Protein AF-X1TP13-F1 (afdb_monomer)

Structure (mmCIF, N/CA/C/O backbone):
data_AF-X1TP13-F1
#
_entry.id   AF-X1TP13-F1
#
loop_
_atom_site.group_PDB
_atom_site.id
_atom_site.type_symbol
_atom_site.label_atom_id
_atom_site.label_alt_id
_atom_site.label_comp_id
_atom_site.label_asym_id
_atom_site.label_entity_id
_atom_site.label_seq_id
_atom_site.pdbx_PDB_ins_code
_atom_site.Cartn_x
_atom_site.Cartn_y
_atom_site.Cartn_z
_atom_site.occupancy
_atom_site.B_iso_or_equiv
_atom_site.auth_seq_id
_atom_site.auth_comp_id
_atom_site.auth_asym_id
_atom_site.auth_atom_id
_atom_site.pdbx_PDB_model_num
ATOM 1 N N . ASP A 1 1 ? 16.920 3.500 4.013 1.00 53.44 1 ASP A N 1
ATOM 2 C CA . ASP A 1 1 ? 15.470 3.740 3.874 1.00 53.44 1 ASP A CA 1
ATOM 3 C C . ASP A 1 1 ? 14.947 3.110 2.590 1.00 53.44 1 ASP A C 1
ATOM 5 O O . ASP A 1 1 ? 14.949 3.748 1.550 1.00 53.44 1 ASP A O 1
ATOM 9 N N . ASN A 1 2 ? 14.559 1.829 2.645 1.00 81.25 2 ASN A N 1
ATOM 10 C CA . ASN A 1 2 ? 14.234 1.011 1.458 1.00 81.25 2 ASN A CA 1
ATOM 11 C C . ASN A 1 2 ? 12.733 0.705 1.351 1.00 81.25 2 ASN A C 1
ATOM 13 O O . ASN A 1 2 ? 12.331 -0.344 0.851 1.00 81.25 2 ASN A O 1
ATOM 17 N N . TYR A 1 3 ? 11.900 1.593 1.885 1.00 79.12 3 TYR A N 1
ATOM 18 C CA . TYR A 1 3 ? 10.458 1.411 1.857 1.00 79.12 3 TYR A CA 1
ATOM 19 C C . TYR A 1 3 ? 9.889 1.945 0.550 1.00 79.12 3 TYR A C 1
ATOM 21 O O . TYR A 1 3 ? 10.177 3.068 0.138 1.00 79.12 3 TYR A O 1
ATOM 29 N N . ILE A 1 4 ? 9.051 1.133 -0.082 1.00 82.69 4 ILE A N 1
ATOM 30 C CA . ILE A 1 4 ? 8.275 1.533 -1.250 1.00 82.69 4 ILE A CA 1
ATOM 31 C C . ILE A 1 4 ? 6.987 2.184 -0.741 1.00 82.69 4 ILE A C 1
ATOM 33 O O . ILE A 1 4 ? 6.300 1.622 0.114 1.00 82.69 4 ILE A O 1
ATOM 37 N N . LYS A 1 5 ? 6.651 3.369 -1.259 1.00 86.69 5 LYS A N 1
ATOM 38 C CA . LYS A 1 5 ? 5.359 4.007 -0.982 1.00 86.69 5 LYS A CA 1
ATOM 39 C C . LYS A 1 5 ? 4.275 3.314 -1.804 1.00 86.69 5 LYS A C 1
ATOM 41 O O . LYS A 1 5 ? 4.373 3.255 -3.031 1.00 86.69 5 LYS A O 1
ATOM 46 N N . VAL A 1 6 ? 3.252 2.810 -1.117 1.00 89.12 6 VAL A N 1
ATOM 47 C CA . VAL A 1 6 ? 2.085 2.176 -1.736 1.00 89.12 6 VAL A CA 1
ATOM 48 C C . VAL A 1 6 ? 0.842 3.001 -1.421 1.00 89.12 6 VAL A C 1
ATOM 50 O O . VAL A 1 6 ? 0.578 3.312 -0.260 1.00 89.12 6 VAL A O 1
ATOM 53 N N . TYR A 1 7 ? 0.084 3.354 -2.454 1.00 91.44 7 TYR A N 1
ATOM 54 C CA . TYR A 1 7 ? -1.141 4.141 -2.356 1.00 91.44 7 TYR A CA 1
ATOM 55 C C . TYR A 1 7 ? -2.362 3.243 -2.564 1.00 91.44 7 TYR A C 1
ATOM 57 O O . TYR A 1 7 ? -2.376 2.405 -3.461 1.00 91.44 7 TYR A O 1
ATOM 65 N N . THR A 1 8 ? -3.407 3.436 -1.761 1.00 92.75 8 THR A N 1
ATOM 66 C CA . THR A 1 8 ? -4.714 2.788 -1.942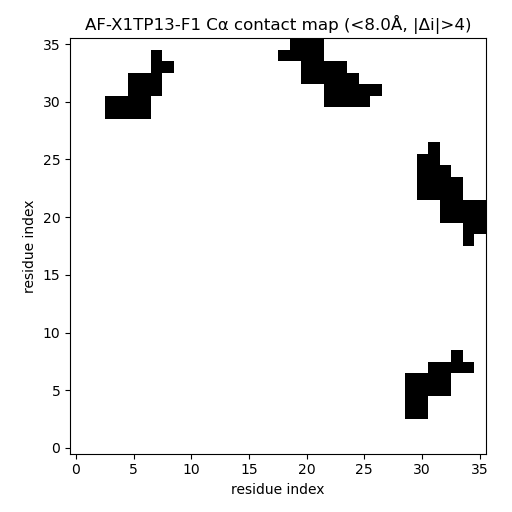 1.00 92.75 8 THR A CA 1
ATOM 67 C C . THR A 1 8 ? -5.808 3.829 -1.761 1.00 92.75 8 THR A C 1
ATOM 69 O O . THR A 1 8 ? -5.731 4.672 -0.865 1.00 92.75 8 THR A O 1
ATOM 72 N N . LYS A 1 9 ? -6.856 3.7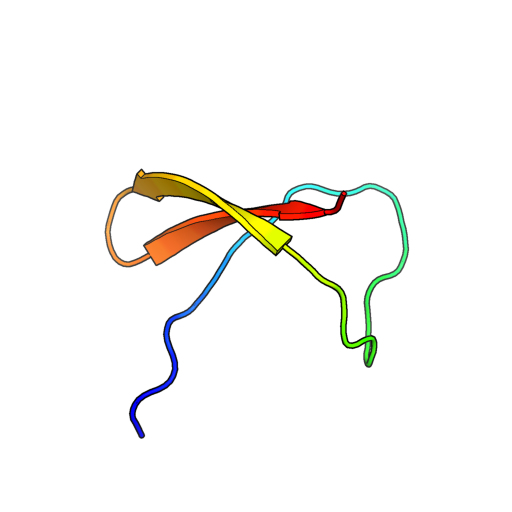76 -2.583 1.00 90.62 9 LYS A N 1
ATOM 73 C CA . LYS A 1 9 ? -8.059 4.587 -2.371 1.00 90.62 9 LYS A CA 1
ATOM 74 C C . LYS A 1 9 ? -9.043 3.782 -1.526 1.00 90.62 9 LYS A C 1
ATOM 76 O O . LYS A 1 9 ? -9.401 2.671 -1.895 1.00 90.62 9 LYS A O 1
ATOM 81 N N . SER A 1 10 ? -9.478 4.324 -0.393 1.00 89.00 10 SER A N 1
ATOM 82 C CA . SER A 1 10 ? -10.437 3.664 0.498 1.00 89.00 10 SER A CA 1
ATOM 83 C C . SER A 1 10 ? -11.276 4.696 1.241 1.00 89.00 10 SER A C 1
ATOM 85 O O . SER A 1 10 ? -10.772 5.752 1.608 1.00 89.00 10 SER A O 1
ATOM 87 N N . ASN A 1 11 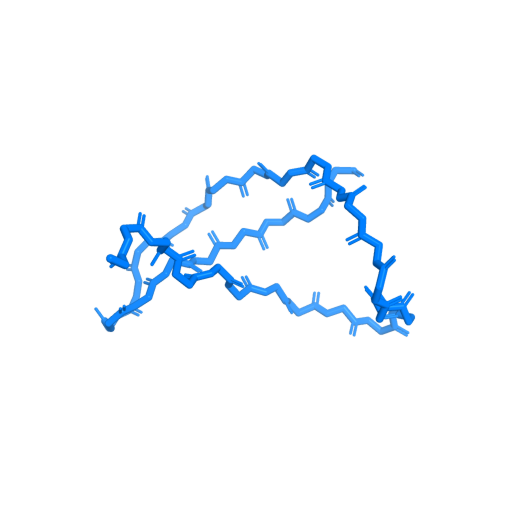? -12.540 4.361 1.498 1.00 93.25 11 ASN A N 1
ATOM 88 C CA . ASN A 1 11 ? -13.418 5.133 2.385 1.00 93.25 11 ASN A CA 1
ATOM 89 C C . ASN A 1 11 ? -13.368 4.620 3.840 1.00 93.25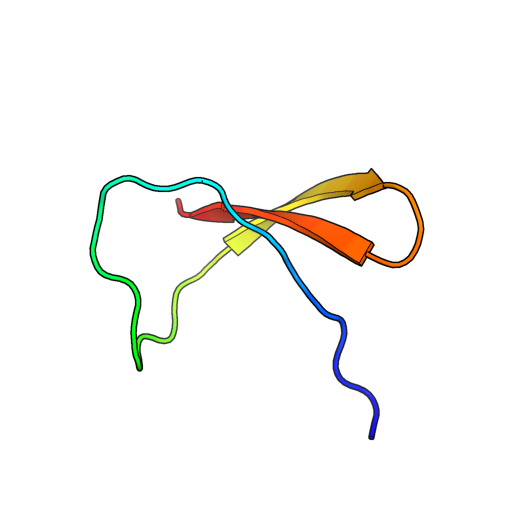 11 ASN A C 1
ATOM 91 O O . ASN A 1 11 ? -14.130 5.082 4.684 1.00 93.25 11 ASN A O 1
ATOM 95 N N . LYS A 1 12 ? -12.520 3.624 4.132 1.00 91.50 12 LYS A N 1
ATOM 96 C CA . LYS A 1 12 ? -12.326 3.049 5.471 1.00 91.50 12 LYS A CA 1
ATOM 97 C C . LYS A 1 12 ? -11.152 3.737 6.170 1.00 91.50 12 LYS A C 1
ATOM 99 O O . LYS A 1 12 ? -10.180 4.095 5.512 1.00 91.50 12 LYS A O 1
ATOM 104 N N . ASP A 1 13 ? -11.194 3.833 7.498 1.00 92.50 13 ASP A N 1
ATOM 105 C CA . ASP A 1 13 ? -10.038 4.278 8.284 1.00 92.50 13 ASP A CA 1
ATOM 106 C C . ASP A 1 13 ? -8.968 3.174 8.357 1.00 92.50 13 ASP A C 1
ATOM 108 O O . ASP A 1 13 ? -9.195 2.084 8.906 1.00 92.50 13 ASP A O 1
ATOM 112 N N . LEU A 1 14 ? -7.806 3.463 7.768 1.00 90.38 14 LEU A N 1
ATOM 113 C CA . LEU A 1 14 ? -6.653 2.565 7.657 1.00 90.38 14 LEU A CA 1
ATOM 114 C C . LEU A 1 14 ? -5.477 2.994 8.547 1.00 90.38 14 LEU A C 1
ATOM 116 O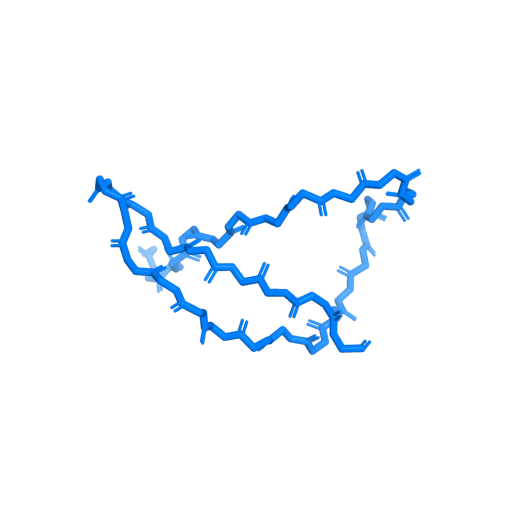 O . LEU A 1 14 ? -4.416 2.371 8.5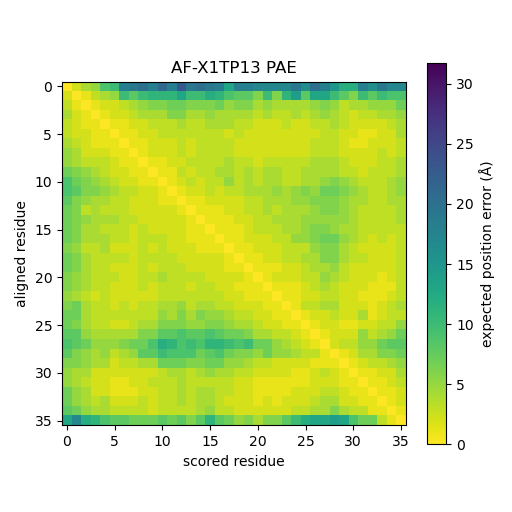03 1.00 90.38 14 LEU A O 1
ATOM 120 N N . THR A 1 15 ? -5.648 4.044 9.353 1.00 92.12 15 THR A N 1
ATOM 121 C CA . THR A 1 15 ? -4.580 4.593 10.192 1.00 92.12 15 THR A CA 1
ATOM 122 C C . THR A 1 15 ? -4.056 3.524 11.153 1.00 92.12 15 THR A C 1
ATOM 124 O O . THR A 1 15 ? -4.833 2.862 11.840 1.00 92.12 15 THR A O 1
ATOM 127 N N . ASN A 1 16 ? -2.731 3.351 11.205 1.00 93.25 16 ASN A N 1
ATOM 128 C CA . ASN A 1 16 ? -2.040 2.398 12.085 1.00 93.25 16 ASN A CA 1
ATOM 129 C C . ASN A 1 16 ? -2.448 0.920 11.909 1.00 93.25 16 ASN A C 1
ATOM 131 O O . ASN A 1 16 ? -2.380 0.143 12.862 1.00 93.25 16 ASN A O 1
ATOM 135 N N . LYS A 1 17 ? -2.858 0.506 10.703 1.00 90.31 17 LYS A N 1
ATOM 136 C CA . LYS A 1 17 ? -3.176 -0.898 10.395 1.00 90.31 17 LYS A CA 1
ATOM 137 C C . LYS A 1 17 ? -2.172 -1.489 9.411 1.00 90.31 17 LYS A C 1
ATOM 139 O O . LYS A 1 17 ? -1.887 -0.893 8.377 1.00 90.31 17 LYS A O 1
ATOM 144 N N . LEU A 1 18 ? -1.682 -2.692 9.712 1.00 91.19 18 LEU A N 1
ATOM 145 C CA . LEU A 1 18 ? -0.911 -3.506 8.773 1.00 91.19 18 LEU A CA 1
ATOM 146 C C . LEU A 1 18 ? -1.868 -4.450 8.050 1.00 91.19 18 LEU A C 1
ATOM 148 O O . LEU A 1 18 ? -2.517 -5.283 8.679 1.00 91.19 18 LEU A O 1
ATOM 152 N N . LEU A 1 19 ? -1.975 -4.287 6.736 1.00 89.44 19 LEU A N 1
ATOM 153 C CA . LEU A 1 19 ? -2.897 -5.037 5.892 1.00 89.44 19 LEU A CA 1
ATOM 154 C C . LEU A 1 19 ? -2.128 -5.672 4.742 1.00 89.44 19 LEU A C 1
ATOM 156 O O . LEU A 1 19 ? -1.184 -5.081 4.215 1.00 89.44 19 LEU A O 1
ATOM 160 N N . LEU A 1 20 ? -2.553 -6.870 4.344 1.00 91.00 20 LEU A N 1
ATOM 161 C CA . LEU A 1 20 ? -2.081 -7.469 3.107 1.00 91.00 20 LEU A CA 1
ATOM 162 C C . LEU A 1 20 ? -2.617 -6.637 1.938 1.00 91.00 20 LEU A C 1
ATOM 164 O O . LEU A 1 20 ? -3.817 -6.378 1.850 1.00 91.00 20 LEU A O 1
ATOM 168 N N . VAL A 1 21 ? -1.721 -6.226 1.048 1.00 90.31 21 VAL A N 1
ATOM 169 C CA . VAL A 1 21 ? -2.070 -5.453 -0.144 1.00 90.31 21 VAL A CA 1
ATOM 170 C C . VAL A 1 21 ? -1.584 -6.170 -1.389 1.00 90.31 21 VAL A C 1
ATOM 172 O O . VAL A 1 21 ? -0.484 -6.726 -1.417 1.00 90.31 21 VAL A O 1
ATOM 175 N N . LYS A 1 22 ? -2.404 -6.140 -2.437 1.00 92.81 22 LYS A N 1
ATOM 176 C CA . LYS A 1 22 ? -2.019 -6.593 -3.770 1.00 92.81 22 LYS A CA 1
ATOM 177 C C . LYS A 1 22 ? -1.557 -5.385 -4.572 1.00 92.81 22 LYS A C 1
ATOM 179 O O . LYS A 1 22 ? -2.316 -4.435 -4.718 1.00 92.81 22 LYS A O 1
ATOM 184 N N . LEU A 1 23 ? -0.334 -5.422 -5.096 1.00 93.56 23 LEU A N 1
ATOM 185 C CA . LEU A 1 23 ? 0.174 -4.377 -5.990 1.00 93.56 23 LEU A CA 1
ATOM 186 C C . LEU A 1 23 ? -0.512 -4.505 -7.356 1.00 93.56 23 LEU A C 1
ATOM 188 O O . LEU A 1 23 ? -0.554 -5.603 -7.916 1.00 93.56 23 LEU A O 1
ATOM 192 N N . VAL A 1 24 ? -1.065 -3.406 -7.870 1.00 94.62 24 VAL A N 1
ATOM 193 C CA . VAL A 1 24 ? -1.893 -3.405 -9.091 1.00 94.62 24 VAL A CA 1
ATOM 194 C C . VAL A 1 24 ? -1.311 -2.566 -10.224 1.00 94.62 24 VAL A C 1
ATOM 196 O O . VAL A 1 24 ? -1.479 -2.929 -11.383 1.00 94.62 24 VAL A O 1
ATOM 199 N N . GLU A 1 25 ? -0.597 -1.482 -9.919 1.00 93.25 25 GLU A N 1
ATOM 200 C CA . GLU A 1 25 ? -0.064 -0.573 -10.940 1.00 93.25 25 GLU A CA 1
ATOM 201 C C . GLU A 1 25 ? 1.149 0.198 -10.407 1.00 93.25 25 GLU A C 1
ATOM 203 O O . GLU A 1 25 ? 1.192 0.567 -9.234 1.00 93.25 25 GLU A O 1
ATOM 208 N 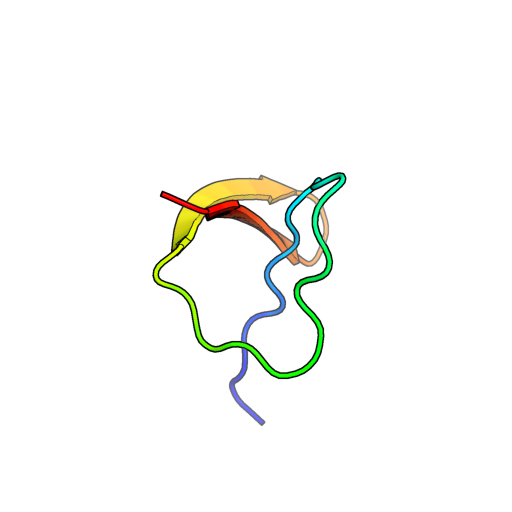N . VAL A 1 26 ? 2.123 0.490 -11.271 1.00 92.00 26 VAL A N 1
ATOM 209 C CA . VAL A 1 26 ? 3.167 1.489 -10.999 1.00 92.00 26 VAL A CA 1
ATOM 210 C C . VAL A 1 26 ? 2.768 2.785 -11.696 1.00 92.00 26 VAL A C 1
ATOM 212 O O . VAL A 1 26 ? 2.578 2.786 -12.911 1.00 92.00 26 VAL A O 1
ATOM 215 N N . ARG A 1 27 ? 2.653 3.889 -10.950 1.00 87.06 27 ARG A N 1
ATOM 216 C CA . ARG A 1 27 ? 2.231 5.181 -11.503 1.00 87.06 27 ARG A CA 1
ATOM 217 C C . ARG A 1 27 ? 3.053 6.326 -10.924 1.00 87.06 27 ARG A C 1
ATOM 219 O O . ARG A 1 27 ? 2.999 6.593 -9.726 1.00 87.06 27 ARG A O 1
ATOM 2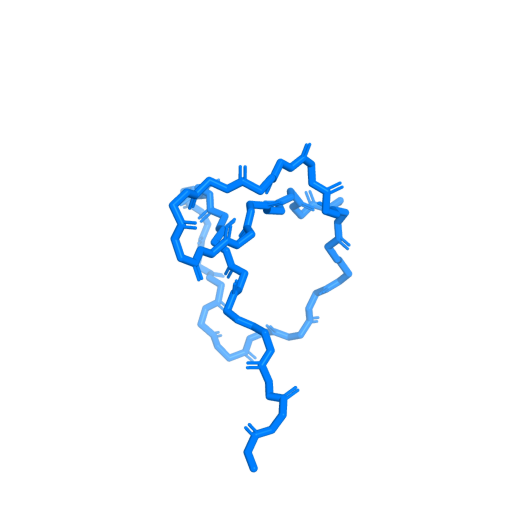26 N N . GLY A 1 28 ? 3.754 7.043 -11.801 1.00 85.12 28 GLY A N 1
ATOM 227 C CA . GLY A 1 28 ? 4.639 8.138 -11.404 1.00 85.12 28 GLY A CA 1
ATOM 228 C C . GLY A 1 28 ? 5.813 7.623 -10.575 1.00 85.12 28 GLY A C 1
ATOM 229 O O . GLY A 1 28 ? 6.551 6.750 -11.022 1.00 85.12 28 GLY A O 1
ATOM 230 N N . ASP A 1 29 ? 5.968 8.159 -9.370 1.00 83.25 29 ASP A N 1
ATOM 231 C CA . ASP A 1 29 ? 7.015 7.812 -8.405 1.00 83.25 29 ASP A CA 1
ATOM 232 C C . ASP A 1 29 ? 6.587 6.735 -7.389 1.00 83.25 29 ASP A C 1
ATOM 234 O O . ASP A 1 29 ? 7.341 6.420 -6.466 1.00 83.25 29 ASP A O 1
ATOM 238 N N . GLY A 1 30 ? 5.385 6.166 -7.537 1.00 87.94 30 GLY A N 1
ATOM 239 C CA . GLY A 1 30 ? 4.802 5.259 -6.554 1.00 87.94 30 GLY A CA 1
ATOM 240 C C . GLY A 1 30 ? 4.097 4.039 -7.133 1.00 87.94 30 GLY A C 1
ATOM 241 O O . GLY A 1 30 ? 3.924 3.882 -8.343 1.00 87.94 30 GLY A O 1
ATOM 242 N N . VAL A 1 31 ? 3.663 3.165 -6.225 1.00 93.69 31 VAL A N 1
ATOM 243 C CA . VAL A 1 31 ? 2.919 1.945 -6.555 1.00 93.69 31 VAL A CA 1
ATOM 244 C C . VAL A 1 31 ? 1.506 2.052 -5.994 1.00 93.69 31 VAL A C 1
ATOM 246 O O . VAL A 1 31 ? 1.306 2.512 -4.874 1.00 93.69 31 VAL A O 1
ATOM 249 N N . TRP A 1 32 ? 0.516 1.622 -6.762 1.00 94.31 32 TRP A N 1
ATOM 250 C CA . TRP A 1 32 ? -0.858 1.472 -6.306 1.00 94.31 32 TRP A CA 1
ATOM 251 C C . TRP A 1 32 ? -1.100 0.042 -5.846 1.00 94.31 32 TRP A C 1
ATOM 253 O O . TRP A 1 32 ? -0.643 -0.917 -6.475 1.00 94.31 32 TRP A O 1
ATOM 263 N N . GLY A 1 33 ? -1.829 -0.095 -4.744 1.00 93.38 33 GLY A N 1
ATOM 264 C CA . GLY A 1 33 ? -2.250 -1.374 -4.207 1.00 93.38 33 GLY A CA 1
ATOM 265 C C . GLY A 1 33 ? -3.713 -1.359 -3.797 1.00 93.38 33 GLY A C 1
ATOM 266 O O . GLY A 1 33 ? -4.264 -0.318 -3.447 1.00 93.38 33 GLY A O 1
ATOM 267 N N . GLU A 1 34 ? -4.326 -2.533 -3.824 1.00 92.50 34 GLU A N 1
ATOM 268 C CA . GLU A 1 34 ? -5.673 -2.761 -3.315 1.00 92.50 34 GLU A CA 1
ATOM 269 C C . GLU A 1 34 ? -5.596 -3.611 -2.047 1.00 92.50 34 GLU A C 1
ATOM 271 O O . GLU A 1 34 ? -4.839 -4.586 -1.972 1.00 92.50 34 GLU A O 1
ATOM 276 N N . VAL A 1 35 ? -6.367 -3.219 -1.033 1.00 88.31 35 VAL A N 1
ATOM 277 C CA . VAL A 1 35 ? -6.562 -4.019 0.181 1.00 88.31 35 VAL A CA 1
ATOM 278 C C . VAL A 1 35 ? -7.493 -5.180 -0.166 1.00 88.31 35 VAL A C 1
ATOM 280 O O . VAL A 1 35 ? -8.600 -4.937 -0.651 1.00 88.31 35 VAL A O 1
ATOM 283 N N . ALA A 1 36 ? -7.031 -6.410 0.069 1.00 74.88 36 ALA A N 1
ATOM 284 C CA . ALA A 1 36 ? -7.822 -7.630 -0.108 1.00 74.88 36 ALA A CA 1
ATOM 285 C C . ALA A 1 36 ? -8.873 -7.813 1.001 1.00 74.88 36 ALA A C 1
ATOM 287 O O . ALA A 1 36 ? -8.626 -7.355 2.143 1.00 74.88 36 ALA A O 1
#

Mean predicted aligned error: 3.82 Å

Organism: NCBI:txid412755

Solvent-accessible surface area (backbone atoms only — not comparable to full-atom values): 2593 Å² total; per-residue (Å²): 139,87,78,80,62,70,46,66,93,72,96,65,93,61,83,97,60,92,72,72,62,46,80,74,46,79,56,93,97,38,32,34,31,46,78,118

Sequence (36 aa):
DNYIKVYTKSNKDLTNKLLLVKLVEVRGDGVWGEVA

Nearest PDB structures (foldse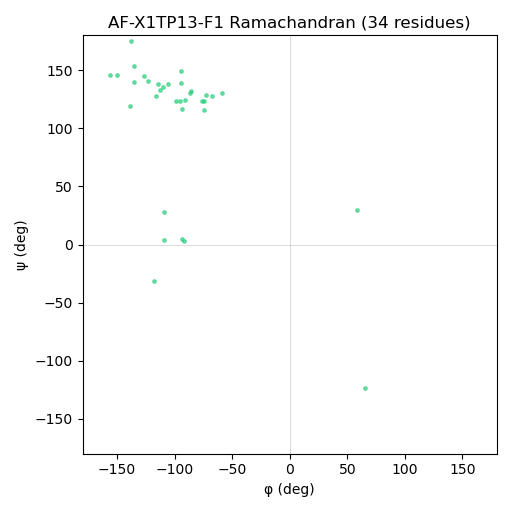ek):
  6uz7-assembly1_Bg  TM=4.383E-01  e=1.257E+00  Kluyveromyces lactis
  6hd7-assembly1_i  TM=4.417E-01  e=1.928E+00  Saccharomyces cerevisiae
  9cai-assembly1_Cg  TM=4.373E-01  e=2.387E+00  Caenorhabditis elegans
  6zj3-assembly1_Lw  TM=4.351E-01  e=2.956E+00  Euglena gracilis
  3j78-assembly1_84  TM=4.283E-01  e=5.227E+00  Saccharomyces cerevisiae

pLDDT: mean 88.56, std 7.44, range [53.44, 94.62]

Foldseek 3Di:
DPDADEDEDDPDDCPPDDADWDFDDDDDRHTYTDGD

Radius of gyration: 10.25 Å; Cα contacts (8 Å, |Δi|>4): 42; chains: 1; bounding box: 29×16×24 Å

Secondary structure (DSSP, 8-state):
--PPPEE---SS--TT----EEEEEEETTEEEEEE-